Protein AF-A0AAW9K9J3-F1 (afdb_monomer)

pLDDT: mean 95.58, std 3.57, range [74.69, 98.69]

Foldseek 3Di:
DVLLVVVCVVVVDPDDDDDDDDPPPDDLPVVVVPDDPPAQEDEAEDQDDDPPDPADDVLVVLCVSCPPPPSRHHYAYEYECHPNLHDDSQQVVLQVVLRVDPHRDHHAYTSDDDPPVRRYGDGDDDDDSDDPPDDDDDDDDDVPPCRVPD

Radius of gyration: 17.82 Å; Cα contacts (8 Å, |Δi|>4): 165; chains: 1; bounding box: 39×36×53 Å

Mean predicted aligned error: 3.56 Å

Structure (mmCIF, N/CA/C/O backbone):
data_AF-A0AAW9K9J3-F1
#
_entry.id   AF-A0AAW9K9J3-F1
#
loop_
_atom_site.group_PDB
_atom_site.id
_atom_site.type_symbol
_atom_site.label_atom_id
_atom_site.label_alt_id
_atom_site.label_comp_id
_atom_site.label_asym_id
_atom_site.label_entity_id
_atom_site.label_seq_id
_atom_site.pdbx_PDB_ins_code
_atom_site.Cartn_x
_atom_site.Cartn_y
_atom_site.Cartn_z
_atom_site.occupancy
_atom_site.B_iso_or_equiv
_atom_site.auth_seq_id
_atom_site.auth_comp_id
_atom_site.auth_asym_id
_atom_site.auth_atom_id
_atom_site.pdbx_PDB_model_num
ATOM 1 N N . ALA A 1 1 ? -2.189 -3.032 -8.399 1.00 74.69 1 ALA A N 1
ATOM 2 C CA . ALA A 1 1 ? -3.050 -3.177 -7.205 1.00 74.69 1 ALA A CA 1
ATOM 3 C C . ALA A 1 1 ? -4.421 -3.723 -7.579 1.00 74.69 1 ALA A C 1
ATOM 5 O O . ALA A 1 1 ? -4.716 -4.817 -7.141 1.00 74.69 1 ALA A O 1
ATOM 6 N N . GLU A 1 2 ? -5.226 -3.028 -8.394 1.00 90.25 2 GLU A N 1
ATOM 7 C CA . GLU A 1 2 ? -6.550 -3.530 -8.830 1.00 90.25 2 GLU A CA 1
ATOM 8 C C . GLU A 1 2 ? -6.459 -4.869 -9.569 1.00 90.25 2 GLU A C 1
ATOM 10 O O . GLU A 1 2 ? -7.062 -5.831 -9.130 1.00 90.25 2 GLU A O 1
ATOM 15 N N . GLU A 1 3 ? -5.576 -4.978 -10.559 1.00 91.50 3 GLU A N 1
ATOM 16 C CA . GLU A 1 3 ? -5.301 -6.240 -11.264 1.00 91.50 3 GLU A CA 1
ATOM 17 C C . GLU A 1 3 ? -4.906 -7.392 -10.316 1.00 91.50 3 GLU A C 1
ATOM 19 O O . GLU A 1 3 ? -5.394 -8.512 -10.418 1.00 91.50 3 GLU A O 1
ATOM 24 N N . THR A 1 4 ? -4.064 -7.107 -9.318 1.00 93.44 4 THR A N 1
ATOM 25 C CA . THR A 1 4 ? -3.690 -8.089 -8.289 1.00 93.44 4 THR A CA 1
ATOM 26 C C . THR A 1 4 ? -4.882 -8.486 -7.420 1.00 93.44 4 THR A C 1
ATOM 28 O O . THR A 1 4 ? -4.972 -9.630 -6.994 1.00 93.44 4 THR A O 1
ATOM 31 N N . ILE A 1 5 ? -5.794 -7.558 -7.137 1.00 94.50 5 ILE A N 1
ATOM 32 C CA . ILE A 1 5 ? -7.009 -7.836 -6.366 1.00 94.50 5 ILE A CA 1
ATOM 33 C C . ILE A 1 5 ? -7.946 -8.710 -7.172 1.00 94.50 5 ILE A C 1
ATOM 35 O O . ILE A 1 5 ? -8.413 -9.700 -6.629 1.00 94.50 5 ILE A O 1
ATOM 39 N N . ASP A 1 6 ? -8.151 -8.412 -8.453 1.00 94.44 6 ASP A N 1
ATOM 40 C CA . ASP A 1 6 ? -8.967 -9.244 -9.337 1.00 94.44 6 ASP A CA 1
ATOM 41 C C . ASP A 1 6 ? -8.417 -10.678 -9.376 1.00 94.44 6 ASP A C 1
ATOM 43 O O . ASP A 1 6 ? -9.159 -11.643 -9.178 1.00 94.44 6 ASP A O 1
ATOM 47 N N . TYR A 1 7 ? -7.092 -10.821 -9.500 1.00 94.56 7 TYR A N 1
ATOM 48 C CA . TYR A 1 7 ? -6.407 -12.109 -9.405 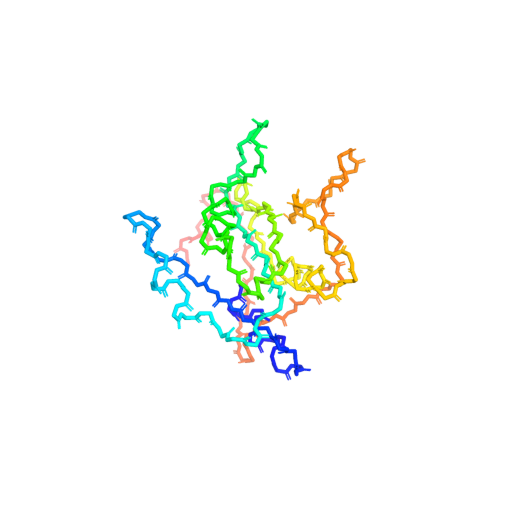1.00 94.56 7 TYR A CA 1
ATOM 49 C C . TYR A 1 7 ? -6.647 -12.814 -8.060 1.00 94.56 7 TYR A C 1
ATOM 51 O O . TYR A 1 7 ? -7.050 -13.977 -8.033 1.00 94.56 7 TYR A O 1
ATOM 59 N N . LEU A 1 8 ? -6.431 -12.136 -6.932 1.00 94.62 8 LEU A N 1
ATOM 60 C CA . LEU A 1 8 ? -6.601 -12.724 -5.598 1.00 94.62 8 LEU A CA 1
ATOM 61 C C . LEU A 1 8 ? -8.067 -13.088 -5.315 1.00 94.62 8 LEU A C 1
ATOM 63 O O . LEU A 1 8 ? -8.358 -14.178 -4.822 1.00 94.62 8 LEU A O 1
ATOM 67 N N . THR A 1 9 ? -9.008 -12.224 -5.684 1.00 95.62 9 THR A N 1
ATOM 68 C CA . THR A 1 9 ? -10.445 -12.471 -5.544 1.00 95.62 9 THR A CA 1
ATOM 69 C C . THR A 1 9 ? -10.907 -13.623 -6.434 1.00 95.62 9 THR A C 1
ATOM 71 O O . THR A 1 9 ? -11.724 -14.425 -5.983 1.00 95.62 9 THR A O 1
ATOM 74 N N . SER A 1 10 ? -10.337 -13.798 -7.635 1.00 94.31 10 SER A N 1
ATOM 75 C CA . SER A 1 10 ? -10.606 -14.981 -8.473 1.00 94.31 10 SER A CA 1
ATOM 76 C C . SER A 1 10 ? -10.195 -16.301 -7.801 1.00 94.31 10 SER A C 1
ATOM 78 O O . SER A 1 10 ? -10.770 -17.349 -8.089 1.00 94.31 10 SER A O 1
ATOM 80 N N . LYS A 1 11 ? -9.255 -16.246 -6.845 1.00 93.81 11 LYS A N 1
ATOM 81 C CA . LYS A 1 11 ? -8.838 -17.377 -6.001 1.00 93.81 11 LYS A CA 1
ATOM 82 C C . LYS A 1 11 ? -9.649 -17.525 -4.707 1.00 93.81 11 LYS A C 1
ATOM 84 O O . LYS A 1 11 ? -9.362 -18.416 -3.913 1.00 93.81 11 LYS A O 1
ATOM 89 N N . GLY A 1 12 ? -10.658 -16.683 -4.490 1.00 96.00 12 GLY A N 1
ATOM 90 C CA . GLY A 1 12 ? -11.524 -16.711 -3.308 1.00 96.00 12 GLY A CA 1
ATOM 91 C C . GLY A 1 12 ? -11.053 -15.840 -2.140 1.00 96.00 12 GLY A C 1
ATOM 92 O O . GLY A 1 12 ? -11.710 -15.833 -1.095 1.00 96.00 12 GLY A O 1
ATOM 93 N N . GLU A 1 13 ? -9.964 -15.083 -2.300 1.00 96.19 13 GLU A N 1
ATOM 94 C CA . GLU A 1 13 ? -9.473 -14.178 -1.259 1.00 96.19 13 GLU A CA 1
ATOM 95 C C . GLU A 1 13 ? -10.404 -12.973 -1.071 1.00 96.19 13 GLU A C 1
ATOM 97 O O . GLU A 1 13 ? -10.886 -12.355 -2.027 1.00 96.19 13 GLU A O 1
ATOM 102 N N . LYS A 1 14 ? -10.627 -12.592 0.191 1.00 97.25 14 LYS A N 1
ATOM 103 C CA . LYS A 1 14 ? -11.498 -11.467 0.570 1.00 97.25 14 LYS A CA 1
ATOM 104 C C . LYS A 1 14 ? -10.691 -10.184 0.723 1.00 97.25 14 LYS A C 1
ATOM 106 O O . LYS A 1 14 ? -10.514 -9.674 1.828 1.00 97.25 14 LYS A O 1
ATOM 111 N N . VAL A 1 15 ? -10.196 -9.680 -0.399 1.00 97.44 15 VAL A N 1
ATOM 112 C CA . VAL A 1 15 ? -9.339 -8.491 -0.469 1.00 97.44 15 VAL A CA 1
ATOM 113 C C . VAL A 1 15 ? -10.017 -7.345 -1.220 1.00 97.44 15 VAL A C 1
ATOM 115 O O . VAL A 1 15 ? -11.001 -7.535 -1.927 1.00 97.44 15 VAL A O 1
ATOM 118 N N . GLY A 1 16 ? -9.502 -6.128 -1.047 1.00 97.56 16 GLY A N 1
ATOM 119 C CA . GLY A 1 16 ? -9.995 -4.938 -1.737 1.00 97.56 16 GLY A CA 1
ATOM 120 C C . GLY A 1 16 ? -9.013 -3.774 -1.654 1.00 97.56 16 GLY A C 1
ATOM 121 O O . GLY A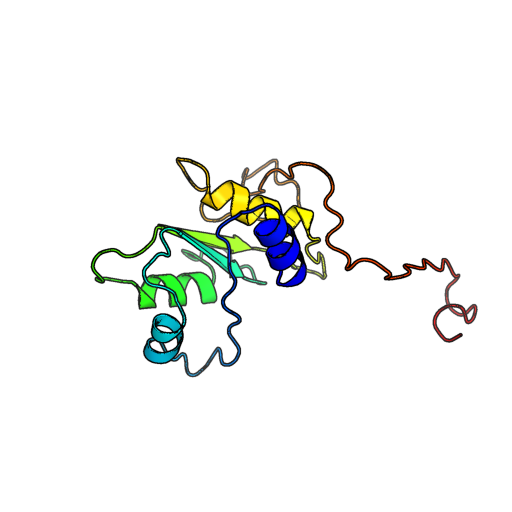 1 16 ? -8.021 -3.838 -0.926 1.00 97.56 16 GLY A O 1
ATOM 122 N N . VAL A 1 17 ? -9.288 -2.702 -2.401 1.00 97.50 17 VAL A N 1
ATOM 123 C CA . VAL A 1 17 ? -8.478 -1.473 -2.425 1.00 97.50 17 VAL A CA 1
ATOM 124 C C . VAL A 1 17 ? -9.349 -0.240 -2.285 1.00 97.50 17 VAL A C 1
ATOM 126 O O . VAL A 1 17 ? -10.395 -0.118 -2.918 1.00 97.50 17 VAL A O 1
ATOM 129 N N . VAL A 1 18 ? -8.855 0.727 -1.516 1.00 97.44 18 VAL A N 1
ATOM 130 C CA . VAL A 1 18 ? -9.375 2.092 -1.510 1.00 97.44 18 VAL A CA 1
ATOM 131 C C . VAL A 1 18 ? -8.400 2.981 -2.272 1.00 97.44 18 VAL A C 1
ATOM 133 O O . VAL A 1 18 ? -7.235 3.110 -1.906 1.00 97.44 18 VAL A O 1
ATOM 136 N N . LYS A 1 19 ? -8.877 3.607 -3.351 1.00 97.06 19 LYS A N 1
ATOM 137 C CA . LYS A 1 19 ? -8.084 4.543 -4.158 1.00 97.06 19 LYS A CA 1
ATOM 138 C C . LYS A 1 19 ? -8.336 5.968 -3.673 1.00 97.06 19 LYS A C 1
ATOM 140 O O . LYS A 1 19 ? -9.377 6.550 -3.976 1.00 97.06 19 LYS A O 1
ATOM 145 N N . VAL A 1 20 ? -7.382 6.546 -2.949 1.00 96.75 20 VAL A N 1
ATOM 146 C CA . VAL A 1 20 ? -7.462 7.949 -2.517 1.00 96.75 20 VAL A CA 1
ATOM 147 C C . VAL A 1 20 ? -7.271 8.856 -3.732 1.00 96.75 20 VAL A C 1
ATOM 149 O O . VAL A 1 20 ? -6.226 8.836 -4.376 1.00 96.75 20 VAL A O 1
ATOM 152 N N . ARG A 1 21 ? -8.312 9.619 -4.086 1.00 96.56 21 ARG A N 1
ATOM 153 C CA . ARG A 1 21 ? -8.302 10.529 -5.248 1.00 96.56 21 ARG A CA 1
ATOM 154 C C . ARG A 1 21 ? -8.049 11.980 -4.860 1.00 96.56 21 ARG A C 1
ATOM 156 O O . ARG A 1 21 ? -7.250 12.650 -5.498 1.00 96.56 21 ARG A O 1
ATOM 163 N N . LEU A 1 22 ? -8.718 12.446 -3.807 1.00 97.00 22 LEU A N 1
ATOM 164 C CA . LEU A 1 22 ? -8.535 13.781 -3.248 1.00 97.00 22 LEU A CA 1
ATOM 165 C C . LEU A 1 22 ? -7.820 13.649 -1.905 1.00 97.00 22 LEU A C 1
ATOM 167 O O . LEU A 1 22 ? -8.446 13.311 -0.903 1.00 97.00 22 LEU A O 1
ATOM 171 N N . TYR A 1 23 ? -6.508 13.882 -1.896 1.00 97.81 23 TYR A N 1
ATOM 172 C CA . TYR A 1 23 ? -5.720 13.794 -0.666 1.00 97.81 23 TYR A CA 1
ATOM 173 C C . TYR A 1 23 ? -5.905 15.025 0.230 1.00 97.81 23 TYR A C 1
ATOM 175 O O . TYR A 1 23 ? -5.926 14.899 1.452 1.00 97.81 23 TYR A O 1
ATOM 183 N N . ARG A 1 24 ? -6.087 16.220 -0.346 1.00 97.50 24 ARG A N 1
ATOM 184 C CA . ARG A 1 24 ? -6.366 17.451 0.407 1.00 97.50 24 ARG A CA 1
ATOM 185 C C . ARG A 1 24 ? -7.417 18.318 -0.307 1.00 97.50 24 ARG A C 1
ATOM 187 O O . ARG A 1 24 ? -7.269 18.526 -1.509 1.00 97.50 24 ARG A O 1
ATOM 194 N N . PRO A 1 25 ? -8.439 18.835 0.410 1.00 96.12 25 PRO A N 1
ATOM 195 C CA . PRO A 1 25 ? -8.779 18.531 1.810 1.00 96.12 25 PRO A CA 1
ATOM 196 C C . PRO A 1 25 ? -9.205 17.061 1.994 1.00 96.12 25 PRO A C 1
ATOM 198 O O . PRO A 1 25 ? -9.898 16.500 1.147 1.00 96.12 25 PRO A O 1
ATOM 201 N N . PHE A 1 26 ? -8.766 16.428 3.088 1.00 96.38 26 PHE A N 1
ATOM 202 C CA . PHE A 1 26 ? -9.019 15.007 3.351 1.00 96.38 26 PHE A CA 1
ATOM 203 C C . PHE A 1 26 ? -10.401 14.813 3.986 1.00 96.38 26 PHE A C 1
ATOM 205 O O . PHE A 1 26 ? -10.693 15.386 5.034 1.00 96.38 26 PHE A O 1
ATOM 212 N N . SER A 1 27 ? -11.269 14.015 3.358 1.00 96.44 27 SER A N 1
ATOM 213 C CA . SER A 1 27 ? -12.632 13.769 3.847 1.00 96.44 27 SER A CA 1
ATOM 214 C C . SER A 1 27 ? -12.738 12.409 4.534 1.00 96.44 27 SER A C 1
ATOM 216 O O . SER A 1 27 ? -12.978 11.387 3.887 1.00 96.44 27 SER A O 1
ATOM 218 N N . THR A 1 28 ? -12.614 12.413 5.862 1.00 95.50 28 THR A N 1
ATOM 219 C CA . THR A 1 28 ? -12.778 11.221 6.710 1.00 95.50 28 THR A CA 1
ATOM 220 C C . THR A 1 28 ? -14.152 10.571 6.529 1.00 95.50 28 THR A C 1
ATOM 222 O O . THR A 1 28 ? -14.248 9.354 6.417 1.00 95.50 28 THR A O 1
ATOM 225 N N . GLU A 1 29 ? -15.216 11.369 6.409 1.00 95.19 29 GLU A N 1
ATOM 226 C CA . GLU A 1 29 ? -16.577 10.873 6.161 1.00 95.19 29 GLU A CA 1
ATOM 227 C C . GLU A 1 29 ? -16.660 10.022 4.883 1.00 95.19 29 GLU A C 1
ATOM 229 O O . GLU A 1 29 ? -17.156 8.894 4.909 1.00 95.19 29 GLU A O 1
ATOM 234 N N . ARG A 1 30 ? -16.132 10.536 3.763 1.00 96.12 30 ARG A N 1
ATOM 235 C CA . ARG A 1 30 ? -16.162 9.828 2.475 1.00 96.12 30 ARG A CA 1
ATOM 236 C C . ARG A 1 30 ? -15.297 8.578 2.493 1.00 96.12 30 ARG A C 1
ATOM 238 O O . ARG A 1 30 ? -15.719 7.566 1.942 1.00 96.12 30 ARG A O 1
ATOM 245 N N . LEU A 1 31 ? -14.123 8.646 3.123 1.00 96.06 31 LEU A N 1
ATOM 246 C CA . LEU A 1 31 ? -13.241 7.494 3.299 1.00 96.06 31 LEU A CA 1
ATOM 247 C C . LEU A 1 31 ? -13.972 6.358 4.024 1.00 96.06 31 LEU A C 1
ATOM 249 O O . LEU A 1 31 ? -14.026 5.235 3.537 1.00 96.06 31 LEU A O 1
ATOM 253 N N . LEU A 1 32 ? -14.562 6.655 5.177 1.00 94.94 32 LEU A N 1
ATOM 254 C CA . LEU A 1 32 ? -15.192 5.637 6.012 1.00 94.94 32 LEU A CA 1
ATOM 255 C C . LEU A 1 32 ? -16.462 5.071 5.378 1.00 94.94 32 LEU A C 1
ATOM 257 O O . LEU A 1 32 ? -16.753 3.894 5.552 1.00 94.94 32 LEU A O 1
ATOM 261 N N . LYS A 1 33 ? -17.190 5.879 4.600 1.00 96.25 33 LYS A N 1
ATOM 262 C CA . LYS A 1 33 ? -18.378 5.432 3.863 1.00 96.25 33 LYS A CA 1
ATOM 263 C C . LYS A 1 33 ? -18.070 4.340 2.832 1.00 96.25 33 LYS A C 1
ATOM 265 O O . LYS A 1 33 ? -18.952 3.543 2.529 1.00 96.25 33 LYS A O 1
ATOM 270 N N . VAL A 1 34 ? -16.860 4.323 2.269 1.00 96.94 34 VAL A N 1
ATOM 271 C CA . VAL A 1 34 ? -16.473 3.342 1.239 1.00 96.94 34 VAL A CA 1
ATOM 272 C C . VAL A 1 34 ? -15.762 2.113 1.801 1.00 96.94 34 VAL A C 1
ATOM 274 O O . VAL A 1 34 ? -15.589 1.144 1.069 1.00 96.94 34 VAL A O 1
ATOM 277 N N . ILE A 1 35 ? -15.354 2.131 3.074 1.00 96.25 35 ILE A N 1
ATOM 278 C CA . ILE A 1 35 ? -14.717 0.984 3.728 1.00 96.25 35 ILE A CA 1
ATOM 279 C C . ILE A 1 35 ? -15.816 0.041 4.245 1.00 96.25 35 ILE A C 1
ATOM 281 O O . ILE A 1 35 ? -16.615 0.451 5.089 1.00 96.25 35 ILE A O 1
ATOM 285 N N . PRO A 1 36 ? -15.885 -1.220 3.774 1.00 96.25 36 PRO A N 1
ATOM 286 C CA . PRO A 1 36 ? -16.884 -2.169 4.256 1.00 96.25 36 PRO A CA 1
ATOM 287 C C . PRO A 1 36 ? -16.734 -2.465 5.753 1.00 96.25 36 PRO A C 1
ATOM 289 O O . PRO A 1 36 ? -15.624 -2.625 6.255 1.00 96.25 36 PRO A O 1
ATOM 292 N N . ALA A 1 37 ? -17.855 -2.657 6.454 1.00 95.00 37 ALA A N 1
ATOM 293 C CA . ALA A 1 37 ? -17.861 -2.995 7.884 1.00 95.00 37 ALA A CA 1
ATOM 294 C C . ALA A 1 37 ? -17.193 -4.347 8.211 1.00 95.00 37 ALA A C 1
ATOM 296 O O . ALA A 1 37 ? -16.873 -4.626 9.360 1.00 95.00 37 ALA A O 1
ATOM 297 N N . THR A 1 38 ? -16.981 -5.201 7.206 1.00 96.44 38 THR A N 1
ATOM 298 C CA . THR A 1 38 ? -16.310 -6.500 7.346 1.00 96.44 38 THR A CA 1
ATOM 299 C C . THR A 1 38 ? -14.785 -6.400 7.374 1.00 96.44 38 THR A C 1
ATOM 301 O O . THR A 1 38 ? -14.124 -7.419 7.576 1.00 96.44 38 THR A O 1
ATOM 304 N N . VAL A 1 39 ? -14.213 -5.218 7.119 1.00 97.69 39 VAL A N 1
ATOM 305 C CA . VAL A 1 39 ? -12.760 -5.014 7.089 1.00 97.69 39 VAL A CA 1
ATOM 306 C C . VAL A 1 39 ? -12.184 -5.162 8.494 1.00 97.69 39 VAL A C 1
ATOM 308 O O . VAL A 1 39 ? -12.588 -4.464 9.418 1.00 97.69 39 VAL A O 1
ATOM 311 N N . LYS A 1 40 ? -11.214 -6.069 8.638 1.00 97.31 40 LYS A N 1
ATOM 312 C CA . LYS A 1 40 ? -10.517 -6.341 9.907 1.00 97.31 40 LYS A CA 1
ATOM 313 C C . LYS A 1 40 ? -9.092 -5.799 9.943 1.00 97.31 40 LYS A C 1
ATOM 315 O O . LYS A 1 40 ? -8.564 -5.549 11.022 1.00 97.31 40 LYS A O 1
ATOM 320 N N . SER A 1 41 ? -8.476 -5.614 8.780 1.00 98.00 41 SER A N 1
ATOM 321 C CA . SER A 1 41 ? -7.109 -5.127 8.652 1.00 98.00 41 SER A CA 1
ATOM 322 C C . SER A 1 41 ? -6.946 -4.273 7.390 1.00 98.00 41 SER A C 1
ATOM 324 O O . SER A 1 41 ? -7.625 -4.486 6.384 1.00 98.00 41 SER A O 1
ATOM 326 N N . ILE A 1 42 ? -6.086 -3.257 7.469 1.00 98.56 42 ILE A N 1
ATOM 327 C CA . ILE A 1 42 ? -5.791 -2.291 6.408 1.00 98.56 42 ILE A CA 1
ATOM 328 C C . ILE A 1 42 ? -4.274 -2.111 6.337 1.00 98.56 42 ILE A C 1
ATOM 330 O O . ILE A 1 42 ? -3.638 -1.794 7.340 1.00 98.56 42 ILE A O 1
ATOM 334 N N . ALA A 1 43 ? -3.705 -2.254 5.141 1.00 98.56 43 ALA A N 1
ATOM 335 C CA . ALA A 1 43 ? -2.352 -1.800 4.845 1.00 98.56 43 ALA A CA 1
ATOM 336 C C . ALA A 1 43 ? -2.420 -0.483 4.074 1.00 98.56 43 ALA A C 1
ATOM 338 O O . ALA A 1 43 ? -3.091 -0.394 3.043 1.00 98.56 43 ALA A O 1
ATOM 339 N N . VAL A 1 44 ? -1.714 0.529 4.564 1.00 98.69 44 VAL A N 1
ATOM 340 C CA . VAL A 1 44 ? -1.584 1.828 3.909 1.00 98.69 44 VAL A CA 1
ATOM 341 C C . VAL A 1 44 ? -0.233 1.888 3.214 1.00 98.69 44 VAL A C 1
ATOM 343 O O . VAL A 1 44 ? 0.793 1.604 3.826 1.00 98.69 44 VAL A O 1
ATOM 346 N N . LEU A 1 45 ? -0.241 2.217 1.923 1.00 98.50 45 LEU A N 1
ATOM 347 C CA . LEU A 1 45 ? 0.963 2.275 1.104 1.00 98.50 45 LEU A CA 1
ATOM 348 C C . LEU A 1 45 ? 1.284 3.721 0.734 1.00 98.50 45 LEU A C 1
ATOM 350 O O . LEU A 1 45 ? 0.529 4.365 0.003 1.00 98.50 45 LEU A O 1
ATOM 354 N N . ASP A 1 46 ? 2.446 4.187 1.174 1.00 98.56 46 ASP A N 1
ATOM 355 C CA . ASP A 1 46 ? 2.956 5.527 0.921 1.00 98.56 46 ASP A CA 1
ATOM 356 C C . ASP A 1 46 ? 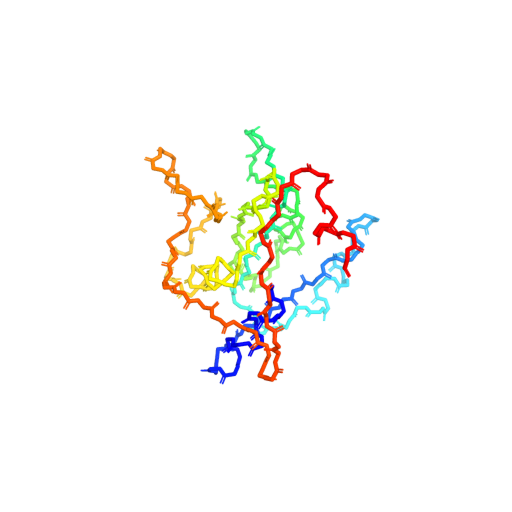4.113 5.493 -0.086 1.00 98.56 46 ASP A C 1
ATOM 358 O O . ASP A 1 46 ? 5.058 4.707 0.019 1.00 98.56 46 ASP A O 1
ATOM 362 N N . ARG A 1 47 ? 4.061 6.390 -1.077 1.00 97.56 47 ARG A N 1
ATOM 363 C CA . ARG A 1 47 ? 5.131 6.576 -2.072 1.00 97.56 47 ARG A CA 1
ATOM 364 C C . ARG A 1 47 ? 6.090 7.694 -1.654 1.00 97.56 47 ARG A C 1
ATOM 366 O O . ARG A 1 47 ? 6.445 8.561 -2.447 1.00 97.56 47 ARG A O 1
ATOM 373 N N . THR A 1 48 ? 6.455 7.710 -0.378 1.00 97.81 48 THR A N 1
ATOM 374 C CA . THR A 1 48 ? 7.371 8.685 0.223 1.00 97.81 48 THR A CA 1
ATOM 375 C C . THR A 1 48 ? 8.121 8.043 1.392 1.00 97.81 48 THR A C 1
ATOM 377 O O . THR A 1 48 ? 7.803 6.932 1.815 1.00 97.81 48 THR A O 1
ATOM 380 N N . LYS A 1 49 ? 9.144 8.728 1.899 1.00 97.88 49 LYS A N 1
ATOM 381 C CA . LYS A 1 49 ? 9.813 8.394 3.155 1.00 97.88 49 LYS A CA 1
ATOM 382 C C . LYS A 1 49 ? 10.078 9.686 3.909 1.00 97.88 49 LYS A C 1
ATOM 384 O O . LYS A 1 49 ? 10.774 10.554 3.394 1.00 97.88 49 LYS A O 1
ATOM 389 N N . GLU A 1 50 ? 9.590 9.760 5.140 1.00 97.75 50 GLU A N 1
ATOM 390 C CA . GLU A 1 50 ? 9.855 10.866 6.062 1.00 97.75 50 GLU A CA 1
ATOM 391 C C . GLU A 1 50 ? 10.722 10.348 7.221 1.00 97.75 50 GLU A C 1
ATOM 393 O O . GLU A 1 50 ? 10.199 9.758 8.172 1.00 97.75 50 GLU A O 1
ATOM 398 N N . PRO A 1 51 ? 12.063 10.457 7.135 1.00 96.19 51 PRO A N 1
ATOM 399 C CA . PRO A 1 51 ? 12.961 9.892 8.138 1.00 96.19 51 PRO A CA 1
ATOM 400 C C . PRO A 1 51 ? 12.711 10.474 9.534 1.00 96.19 51 PRO A C 1
ATOM 402 O O . PRO A 1 51 ? 12.643 11.687 9.699 1.00 96.19 51 PRO A O 1
ATOM 405 N N . GLY A 1 52 ? 12.604 9.604 10.540 1.00 94.12 52 GLY A N 1
ATOM 406 C CA . GLY A 1 52 ? 12.368 10.004 11.932 1.00 94.12 52 GLY A CA 1
ATOM 407 C C . GLY A 1 52 ? 10.91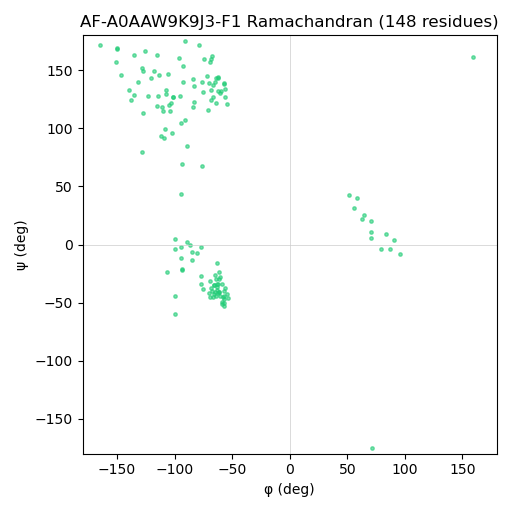3 10.347 12.267 1.00 94.12 52 GLY A C 1
ATOM 408 O O . GLY A 1 52 ? 10.612 10.596 13.432 1.00 94.12 52 GLY A O 1
ATOM 409 N N . SER A 1 53 ? 10.008 10.332 11.284 1.00 97.00 53 SER A N 1
ATOM 410 C CA . SER A 1 53 ? 8.571 10.419 11.546 1.00 97.00 53 SER A CA 1
ATOM 411 C C . SER A 1 53 ? 8.059 9.156 12.247 1.00 97.00 53 SER A C 1
ATOM 413 O O . SER A 1 53 ? 8.656 8.081 12.171 1.00 97.00 53 SER A O 1
ATOM 415 N N . ILE A 1 54 ? 6.909 9.285 12.906 1.00 96.88 54 ILE A N 1
ATOM 416 C CA . ILE A 1 54 ? 6.177 8.157 13.501 1.00 96.88 54 ILE A CA 1
ATOM 417 C C . ILE A 1 54 ? 5.412 7.318 12.459 1.00 96.88 54 ILE A C 1
ATOM 419 O O . ILE A 1 54 ? 4.760 6.340 12.819 1.00 96.88 54 ILE A O 1
ATOM 423 N N . GLY A 1 55 ? 5.453 7.714 11.185 1.00 97.25 55 GLY A N 1
ATOM 424 C CA . GLY A 1 55 ? 4.763 7.072 10.076 1.00 97.25 55 GLY A CA 1
ATOM 425 C C . GLY A 1 55 ? 4.588 8.028 8.899 1.00 97.25 55 GLY A C 1
ATOM 426 O O . GLY A 1 55 ? 4.681 9.244 9.055 1.00 97.25 55 GLY A O 1
ATOM 427 N N . GLU A 1 56 ? 4.335 7.476 7.718 1.00 98.56 56 GLU A N 1
ATOM 428 C CA . GLU A 1 56 ? 4.163 8.254 6.494 1.00 98.56 56 GLU A CA 1
ATOM 429 C C . GLU A 1 56 ? 2.804 8.988 6.427 1.00 98.56 56 GLU A C 1
ATOM 431 O O . GLU A 1 56 ? 1.858 8.620 7.133 1.00 98.56 56 GLU A O 1
ATOM 436 N N . PRO A 1 57 ? 2.673 10.038 5.590 1.00 98.56 57 PRO A N 1
ATOM 437 C CA . PRO A 1 57 ? 1.540 10.960 5.650 1.00 98.56 57 PRO A CA 1
ATOM 438 C C . PRO A 1 57 ? 0.166 10.304 5.495 1.00 98.56 57 PRO A C 1
ATOM 440 O O . PRO A 1 57 ? -0.730 10.572 6.300 1.00 98.56 57 PRO A O 1
ATOM 443 N N . LEU A 1 58 ? -0.015 9.424 4.501 1.00 98.62 58 LEU A N 1
ATOM 444 C CA . LEU A 1 58 ? -1.310 8.782 4.295 1.00 98.62 58 LEU A CA 1
ATOM 445 C C . LEU A 1 58 ? -1.605 7.786 5.419 1.00 98.62 58 LEU A C 1
ATOM 447 O O . LEU A 1 58 ? -2.727 7.753 5.920 1.00 98.62 58 LEU A O 1
ATOM 451 N N . TYR A 1 59 ? -0.612 7.008 5.851 1.00 98.69 59 TYR A N 1
ATOM 452 C CA . TYR A 1 59 ? -0.747 6.122 7.009 1.00 98.69 59 TYR A CA 1
ATOM 453 C C . TYR A 1 59 ? -1.228 6.865 8.263 1.00 98.69 59 TYR A C 1
ATOM 455 O O . TYR A 1 59 ? -2.178 6.416 8.913 1.00 98.69 59 TYR A O 1
ATOM 463 N N . LEU A 1 60 ? -0.647 8.028 8.570 1.00 98.50 60 LEU A N 1
ATOM 464 C CA . LEU A 1 60 ? -1.060 8.836 9.720 1.00 98.50 60 LEU A CA 1
ATOM 465 C C . LEU A 1 60 ? -2.488 9.375 9.580 1.00 98.50 60 LEU A C 1
ATOM 467 O O . LEU A 1 60 ? -3.253 9.317 10.547 1.00 98.50 60 LEU A O 1
ATOM 471 N N . ASP A 1 61 ? -2.885 9.831 8.390 1.00 98.25 61 ASP A N 1
ATOM 472 C CA . ASP A 1 61 ? -4.260 10.276 8.133 1.00 98.25 61 ASP A CA 1
ATOM 473 C C . ASP A 1 61 ? -5.276 9.139 8.316 1.00 98.25 61 ASP A C 1
ATOM 475 O O . ASP A 1 61 ? -6.334 9.338 8.919 1.00 98.25 61 ASP A O 1
ATOM 479 N N . ILE A 1 62 ? -4.958 7.931 7.834 1.00 98.19 62 ILE A N 1
ATOM 480 C CA . ILE A 1 62 ? -5.825 6.757 7.986 1.00 98.19 62 ILE A CA 1
ATOM 481 C C . ILE A 1 62 ? -5.919 6.342 9.456 1.00 98.19 62 ILE A C 1
ATOM 483 O O . ILE A 1 62 ? -7.027 6.133 9.947 1.00 98.19 62 ILE A O 1
ATOM 487 N N . LYS A 1 63 ? -4.807 6.286 10.201 1.00 97.50 63 LYS A N 1
ATOM 488 C CA . LYS A 1 63 ? -4.869 6.025 11.651 1.00 97.50 63 LYS A CA 1
ATOM 489 C C . LYS A 1 63 ? -5.716 7.059 12.380 1.00 97.50 63 LYS A C 1
ATOM 491 O O . LYS A 1 63 ? -6.543 6.690 13.208 1.00 97.50 63 LYS A O 1
ATOM 496 N N . SER A 1 64 ? -5.529 8.337 12.059 1.00 97.56 64 SER A N 1
ATOM 497 C CA . SER A 1 64 ? -6.288 9.437 12.655 1.00 97.56 64 SER A CA 1
ATOM 498 C C . SER A 1 64 ? -7.789 9.317 12.361 1.00 97.56 64 SER A C 1
ATOM 500 O O . SER A 1 64 ? -8.611 9.469 13.262 1.00 97.56 64 SER A O 1
ATOM 502 N N . ALA A 1 65 ? -8.169 8.928 11.138 1.00 96.81 65 ALA A N 1
ATOM 503 C CA . ALA A 1 65 ? -9.565 8.701 10.753 1.00 96.81 65 ALA A CA 1
ATOM 504 C C . ALA A 1 65 ? -10.270 7.595 11.565 1.00 96.81 65 ALA A C 1
ATOM 506 O O . ALA A 1 65 ? -11.493 7.642 11.741 1.00 96.81 65 ALA A O 1
ATOM 507 N N . PHE A 1 66 ? -9.511 6.613 12.059 1.00 97.12 66 PHE A N 1
ATOM 508 C CA . PHE A 1 66 ? -10.004 5.515 12.895 1.00 97.12 66 PHE A CA 1
ATOM 509 C C . PHE A 1 66 ? -9.761 5.716 14.398 1.00 97.12 66 PHE A C 1
ATOM 511 O O . PHE A 1 66 ? -10.221 4.903 15.201 1.00 97.12 66 PHE A O 1
ATOM 518 N N . TYR A 1 67 ? -9.081 6.791 14.803 1.00 96.25 67 TYR A N 1
ATOM 519 C CA . TYR A 1 67 ? -8.761 7.040 16.204 1.00 96.25 67 TYR A CA 1
ATOM 520 C C . TYR A 1 67 ? -10.030 7.176 17.057 1.00 96.25 67 TYR A C 1
ATOM 522 O O . TYR A 1 67 ? -10.959 7.906 16.713 1.00 96.25 67 TYR A O 1
ATOM 530 N N . GLY A 1 68 ? -10.074 6.445 18.176 1.00 93.56 68 GLY A N 1
ATOM 531 C CA . GLY A 1 68 ? -11.206 6.448 19.106 1.00 93.56 68 GLY A CA 1
ATOM 532 C C . GLY A 1 68 ? -12.480 5.765 18.591 1.00 93.56 68 GLY A C 1
ATOM 533 O O . GLY A 1 68 ? -13.500 5.822 19.273 1.00 93.56 68 GLY A O 1
ATOM 534 N N . ARG A 1 69 ? -12.456 5.123 17.414 1.00 93.06 69 ARG A N 1
ATOM 535 C CA . ARG A 1 69 ? -13.600 4.354 16.907 1.00 93.06 69 ARG A CA 1
ATOM 536 C C . ARG A 1 69 ? -13.621 2.946 17.490 1.00 93.06 69 ARG A C 1
ATOM 538 O O . ARG A 1 69 ? -12.606 2.253 17.505 1.00 93.06 69 ARG A O 1
ATOM 545 N N . GLU A 1 70 ? -14.804 2.500 17.898 1.00 91.31 70 GLU A N 1
ATOM 546 C CA . GLU A 1 70 ? -15.031 1.096 18.233 1.00 91.31 70 GLU A CA 1
ATOM 547 C C . GLU A 1 70 ? -14.804 0.207 17.004 1.00 91.31 70 GLU A C 1
ATOM 549 O O . GLU A 1 70 ? -15.142 0.585 15.880 1.00 91.31 70 GLU A O 1
ATOM 554 N N . ASN A 1 71 ? -14.246 -0.986 17.224 1.00 88.00 71 ASN A N 1
ATOM 555 C CA . ASN A 1 71 ? -13.955 -1.969 16.174 1.00 88.00 71 ASN A CA 1
ATOM 556 C C . ASN A 1 71 ? -13.060 -1.436 15.039 1.00 88.00 71 ASN A C 1
ATOM 558 O O . ASN A 1 71 ? -13.195 -1.861 13.891 1.00 88.00 71 ASN A O 1
ATOM 562 N N . ALA A 1 72 ? -12.151 -0.502 15.340 1.00 95.25 72 ALA A N 1
ATOM 563 C CA . ALA A 1 72 ? -11.143 -0.076 14.378 1.00 95.25 72 ALA A CA 1
ATOM 564 C C . ALA A 1 72 ? -10.321 -1.291 13.886 1.00 95.25 72 ALA A C 1
ATOM 566 O O . ALA A 1 72 ? -9.905 -2.114 14.708 1.00 95.25 72 ALA A O 1
ATOM 567 N N . PRO A 1 73 ? -10.083 -1.423 12.567 1.00 97.06 73 PRO A N 1
ATOM 568 C CA . PRO A 1 73 ? -9.273 -2.507 12.033 1.00 97.06 73 PRO A CA 1
ATOM 569 C C . PRO A 1 73 ? -7.811 -2.357 12.465 1.00 97.06 73 PRO A C 1
ATOM 571 O O . PRO A 1 73 ? -7.356 -1.268 12.822 1.00 97.06 73 PRO A O 1
ATOM 574 N N . VAL A 1 74 ? -7.044 -3.441 12.361 1.00 97.88 74 VAL A N 1
ATOM 575 C CA . VAL A 1 74 ? -5.580 -3.370 12.451 1.00 97.88 74 VAL A CA 1
ATOM 576 C C . VAL A 1 74 ? -5.066 -2.544 11.272 1.00 97.88 74 VAL A C 1
ATOM 578 O O . VAL A 1 74 ? -5.334 -2.887 10.124 1.00 97.88 74 VAL A O 1
ATOM 581 N N . ILE A 1 75 ? -4.343 -1.455 11.533 1.00 98.44 75 ILE A N 1
ATOM 582 C CA . ILE A 1 75 ? -3.804 -0.570 10.491 1.00 98.44 75 ILE A CA 1
ATOM 583 C C . ILE A 1 75 ? -2.281 -0.639 10.530 1.00 98.44 75 ILE A C 1
ATOM 585 O O . ILE A 1 75 ? -1.678 -0.257 11.532 1.00 98.44 75 ILE A O 1
ATOM 589 N N . VAL A 1 76 ? -1.679 -1.078 9.426 1.00 98.69 76 VAL A N 1
ATOM 590 C CA . VAL A 1 76 ? -0.224 -1.101 9.211 1.00 98.69 76 VAL A CA 1
ATOM 591 C C . VAL A 1 76 ? 0.159 -0.204 8.035 1.00 98.69 76 VAL A C 1
ATOM 593 O O . VAL A 1 76 ? -0.621 -0.023 7.101 1.00 98.69 76 VAL A O 1
ATOM 596 N N . GLY A 1 77 ? 1.350 0.379 8.082 1.00 98.56 77 GLY A N 1
ATOM 597 C CA . GLY A 1 77 ? 1.904 1.271 7.071 1.00 98.56 77 GLY A CA 1
ATOM 598 C C . GLY A 1 77 ? 3.112 0.658 6.375 1.00 98.56 77 GLY A C 1
ATOM 599 O O . GLY A 1 77 ? 3.908 -0.056 6.988 1.00 98.56 77 GLY A O 1
ATOM 600 N N . GLY A 1 78 ? 3.267 0.955 5.090 1.00 98.31 78 GLY A N 1
ATOM 601 C CA . GLY A 1 78 ? 4.423 0.529 4.322 1.00 98.31 78 GLY A CA 1
ATOM 602 C C . GLY A 1 78 ? 4.784 1.473 3.189 1.00 98.31 78 GLY A C 1
ATOM 603 O O . GLY A 1 78 ? 3.954 2.224 2.678 1.00 98.31 78 GLY A O 1
ATOM 604 N N . ARG A 1 79 ? 6.050 1.416 2.775 1.00 98.44 79 ARG A N 1
ATOM 605 C CA . ARG A 1 79 ? 6.599 2.257 1.703 1.00 98.44 79 ARG A CA 1
ATOM 606 C C . ARG A 1 79 ? 6.822 1.475 0.418 1.00 98.44 79 ARG A C 1
ATOM 608 O O . ARG 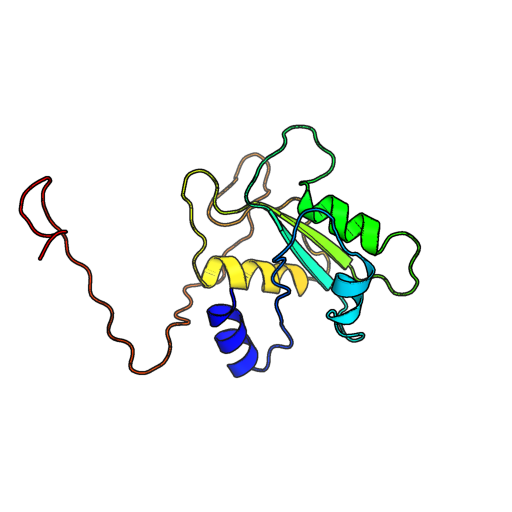A 1 79 ? 7.233 0.313 0.450 1.00 98.44 79 ARG A O 1
ATOM 615 N N . TYR A 1 80 ? 6.645 2.150 -0.714 1.00 97.62 80 TYR A N 1
ATOM 616 C CA . TYR A 1 80 ? 6.885 1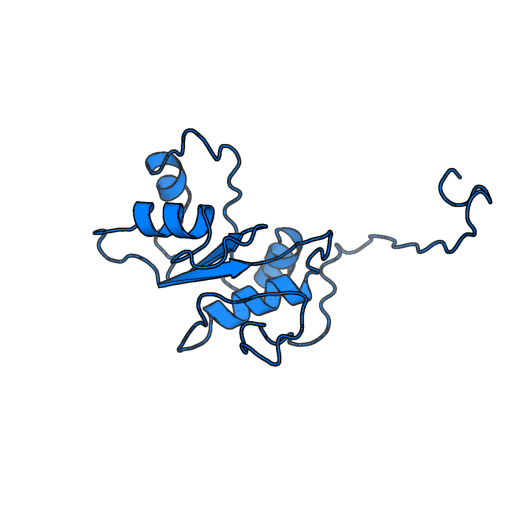.581 -2.041 1.00 97.62 80 TYR A CA 1
ATOM 617 C C . TYR A 1 80 ? 7.315 2.646 -3.059 1.00 97.62 80 TYR A C 1
ATOM 619 O O . TYR A 1 80 ? 7.189 3.844 -2.814 1.00 97.62 80 TYR A O 1
ATOM 627 N N . GLY A 1 81 ? 7.790 2.225 -4.236 1.00 96.25 81 GLY A N 1
ATOM 628 C CA . GLY A 1 81 ? 7.803 3.093 -5.421 1.00 96.25 81 GLY A CA 1
ATOM 629 C C . GLY A 1 81 ? 8.796 4.260 -5.410 1.00 96.25 81 GLY A C 1
ATOM 630 O O . GLY A 1 81 ? 8.691 5.135 -6.277 1.00 96.25 81 GLY A O 1
ATOM 631 N N . LEU A 1 82 ? 9.729 4.314 -4.453 1.00 95.81 82 LEU A N 1
ATOM 632 C CA . LEU A 1 82 ? 10.742 5.370 -4.374 1.00 95.81 82 LEU A CA 1
ATOM 633 C C . LEU A 1 82 ? 11.733 5.241 -5.537 1.00 95.81 82 LEU A C 1
ATOM 635 O O . LEU A 1 82 ? 12.210 4.146 -5.827 1.00 95.81 82 LEU A O 1
ATOM 639 N N . GLY A 1 83 ? 12.027 6.354 -6.216 1.00 93.69 83 GLY A N 1
ATOM 640 C CA . GLY A 1 83 ? 12.975 6.374 -7.338 1.00 93.69 83 GLY A CA 1
ATOM 641 C C . GLY A 1 83 ? 12.588 5.441 -8.491 1.00 93.69 83 GLY A C 1
ATOM 642 O O . GLY A 1 83 ? 13.446 4.750 -9.030 1.00 93.69 83 GLY A O 1
ATOM 643 N N . SER A 1 84 ? 11.294 5.369 -8.822 1.00 91.31 84 SER A N 1
ATOM 644 C CA . SER A 1 84 ? 10.749 4.493 -9.876 1.00 91.31 84 SER A CA 1
ATOM 645 C C . SER A 1 84 ? 10.938 2.988 -9.631 1.00 91.31 84 SER A C 1
ATOM 647 O O . SER A 1 84 ? 10.872 2.189 -10.562 1.00 91.31 84 SER A O 1
ATOM 649 N N . LYS A 1 85 ? 11.131 2.566 -8.373 1.00 91.31 85 LYS A N 1
ATOM 650 C CA . LYS A 1 85 ? 11.057 1.152 -7.972 1.00 91.31 85 LYS A CA 1
ATOM 651 C C . LYS A 1 85 ? 9.595 0.693 -7.901 1.00 91.31 85 LYS A C 1
ATOM 653 O O . LYS A 1 85 ? 9.053 0.477 -6.816 1.00 91.31 85 LYS A O 1
ATOM 658 N N . ASP A 1 86 ? 8.932 0.634 -9.050 1.00 88.75 86 ASP A N 1
ATOM 659 C CA . ASP A 1 86 ? 7.503 0.337 -9.113 1.00 88.75 86 ASP A CA 1
ATOM 660 C C . ASP A 1 86 ? 7.202 -1.107 -8.661 1.00 88.75 86 ASP A C 1
ATOM 662 O O . ASP A 1 86 ? 7.943 -2.039 -8.994 1.00 88.75 86 ASP A O 1
ATOM 666 N N . PRO A 1 87 ? 6.139 -1.317 -7.864 1.00 92.88 87 PRO A N 1
ATOM 667 C CA . PRO A 1 87 ? 5.783 -2.637 -7.381 1.00 92.88 87 PRO A CA 1
ATOM 668 C C . PRO A 1 87 ? 5.114 -3.464 -8.486 1.00 92.88 87 PRO A C 1
ATOM 670 O O . PRO A 1 87 ? 4.267 -2.957 -9.219 1.00 92.88 87 PRO A O 1
ATOM 673 N N . ASN A 1 88 ? 5.447 -4.752 -8.564 1.00 93.94 88 ASN A N 1
ATOM 674 C CA . ASN A 1 88 ? 4.756 -5.720 -9.414 1.00 93.94 88 ASN A CA 1
ATOM 675 C C . ASN A 1 88 ? 3.609 -6.401 -8.625 1.00 93.94 88 ASN A C 1
ATOM 677 O O . ASN A 1 88 ? 3.461 -6.154 -7.420 1.00 93.94 88 ASN A O 1
ATOM 681 N N . PRO A 1 89 ? 2.786 -7.258 -9.259 1.00 95.56 89 PRO A N 1
ATOM 682 C CA . PRO A 1 89 ? 1.711 -7.965 -8.563 1.00 95.56 89 PRO A CA 1
ATOM 683 C C . PRO A 1 89 ? 2.178 -8.793 -7.358 1.00 95.56 89 PRO A C 1
ATOM 685 O O . PRO A 1 89 ? 1.504 -8.786 -6.330 1.00 95.56 89 PRO A O 1
ATOM 688 N N . ALA A 1 90 ? 3.349 -9.430 -7.431 1.00 95.81 90 ALA A N 1
ATOM 689 C CA . ALA A 1 90 ? 3.913 -10.205 -6.325 1.00 95.81 90 ALA A CA 1
ATOM 690 C C . ALA A 1 90 ? 4.217 -9.337 -5.087 1.00 95.81 90 ALA A C 1
ATOM 692 O O . ALA A 1 90 ? 3.908 -9.727 -3.960 1.00 95.81 90 ALA A O 1
ATOM 693 N N . HIS A 1 91 ? 4.723 -8.113 -5.283 1.00 96.38 91 HIS A N 1
ATOM 694 C CA . HIS A 1 91 ? 4.912 -7.140 -4.200 1.00 96.38 91 HIS A CA 1
ATOM 695 C C . HIS A 1 91 ? 3.591 -6.712 -3.552 1.00 96.38 91 HIS A C 1
ATOM 697 O O . HIS A 1 91 ? 3.556 -6.429 -2.362 1.00 96.38 91 HIS A O 1
ATOM 703 N N . ILE A 1 92 ? 2.501 -6.624 -4.317 1.00 96.75 92 ILE A N 1
ATOM 704 C CA . ILE A 1 92 ? 1.186 -6.283 -3.760 1.00 96.75 92 ILE A CA 1
ATOM 705 C C . ILE A 1 92 ? 0.586 -7.484 -3.019 1.00 96.75 92 ILE A C 1
ATOM 707 O O . ILE A 1 92 ? -0.010 -7.315 -1.957 1.00 96.75 92 ILE A O 1
ATOM 711 N N . ALA A 1 93 ? 0.773 -8.700 -3.531 1.00 96.31 93 ALA A N 1
ATOM 712 C CA . ALA A 1 93 ? 0.322 -9.912 -2.860 1.00 96.31 93 ALA A CA 1
ATOM 713 C C . ALA A 1 93 ? 1.017 -10.124 -1.507 1.00 96.31 93 ALA A C 1
ATOM 715 O O . ALA A 1 93 ? 0.352 -10.521 -0.551 1.00 96.31 93 ALA A O 1
ATOM 716 N N . SER A 1 94 ? 2.308 -9.787 -1.378 1.00 97.00 94 SER A N 1
ATOM 717 C CA . SER A 1 94 ? 3.003 -9.875 -0.086 1.00 97.00 94 SER A CA 1
ATOM 718 C C . SER A 1 94 ? 2.438 -8.919 0.968 1.00 97.00 94 SER A C 1
ATOM 720 O O . SER A 1 94 ? 2.420 -9.256 2.150 1.00 97.00 94 SER A O 1
ATOM 722 N N . VAL A 1 95 ? 1.888 -7.768 0.563 1.00 97.94 95 VAL A N 1
ATOM 723 C CA . VAL A 1 95 ? 1.168 -6.863 1.475 1.00 97.94 95 VAL A CA 1
ATOM 724 C C . VAL A 1 95 ? -0.086 -7.538 2.032 1.00 97.94 95 VAL A C 1
ATOM 726 O O . VAL A 1 95 ? -0.332 -7.473 3.236 1.00 97.94 95 VAL A O 1
ATOM 729 N N . TYR A 1 96 ? -0.863 -8.222 1.190 1.00 97.25 96 TYR A N 1
ATOM 730 C CA . TYR A 1 96 ? -2.034 -8.970 1.654 1.00 97.25 96 TYR A CA 1
ATOM 731 C C . TYR A 1 96 ? -1.649 -10.187 2.501 1.00 97.25 96 TYR A C 1
ATOM 733 O O . TYR A 1 96 ? -2.295 -10.437 3.516 1.00 97.25 96 TYR A O 1
ATOM 741 N N . ALA A 1 97 ? -0.569 -10.891 2.157 1.00 96.44 97 ALA A N 1
ATOM 742 C CA . ALA A 1 97 ? -0.039 -11.974 2.984 1.00 96.44 97 ALA A CA 1
ATOM 743 C C . ALA A 1 97 ? 0.394 -11.469 4.374 1.00 96.44 97 ALA A C 1
ATOM 745 O O . ALA A 1 97 ? 0.079 -12.094 5.384 1.00 96.44 97 ALA A O 1
ATOM 746 N N . ASN A 1 98 ? 1.032 -10.294 4.445 1.00 98.00 98 ASN A N 1
ATOM 747 C CA . ASN A 1 98 ? 1.364 -9.635 5.709 1.00 98.00 98 ASN A CA 1
ATOM 748 C C . ASN A 1 98 ? 0.105 -9.321 6.535 1.00 98.00 98 ASN A C 1
ATOM 750 O O . ASN A 1 98 ? 0.072 -9.605 7.730 1.00 98.00 98 ASN A O 1
ATOM 754 N N . LEU A 1 99 ? -0.955 -8.805 5.900 1.00 97.62 99 LEU A N 1
ATOM 755 C CA . LEU A 1 99 ? -2.240 -8.537 6.563 1.00 97.62 99 LEU A CA 1
ATOM 756 C C . LEU A 1 99 ? -2.966 -9.795 7.057 1.00 97.62 99 LEU A C 1
ATOM 758 O O . LEU A 1 99 ? -3.779 -9.687 7.975 1.00 97.62 99 LEU A O 1
ATOM 762 N N . ALA A 1 100 ? -2.713 -10.946 6.434 1.00 96.06 100 ALA A N 1
ATOM 763 C CA . ALA A 1 100 ? -3.286 -12.234 6.818 1.00 96.06 100 ALA A CA 1
ATOM 764 C C . ALA A 1 100 ? -2.492 -12.943 7.929 1.00 96.06 100 ALA A C 1
ATOM 766 O O . ALA A 1 100 ? -2.984 -13.914 8.503 1.00 96.06 100 ALA A O 1
ATOM 767 N N . SER A 1 101 ? -1.275 -12.481 8.231 1.00 96.38 101 SER A N 1
ATOM 768 C CA . SER A 1 101 ? -0.457 -13.043 9.306 1.00 96.38 101 SER A CA 1
ATOM 769 C C . SER A 1 101 ? -1.032 -12.728 10.692 1.00 96.38 101 SER A C 1
ATOM 771 O O . SER A 1 101 ? -1.762 -11.755 10.874 1.00 96.38 101 SER A O 1
ATOM 773 N N . GLU A 1 102 ? -0.680 -13.543 11.691 1.00 95.25 102 GLU A N 1
ATOM 774 C CA . GLU A 1 102 ? -1.110 -13.325 13.080 1.00 95.25 102 GLU A CA 1
ATOM 775 C C . GLU A 1 102 ? -0.583 -12.006 13.658 1.00 95.25 102 GLU A C 1
ATOM 777 O O . GLU A 1 102 ? -1.271 -11.351 14.438 1.00 95.25 102 GLU A O 1
ATOM 782 N N . ASN A 1 103 ? 0.624 -11.605 13.250 1.00 95.44 103 ASN A N 1
ATOM 783 C CA . ASN A 1 103 ? 1.281 -10.376 13.685 1.00 95.44 103 ASN A CA 1
ATOM 784 C C . ASN A 1 103 ? 1.740 -9.573 12.458 1.00 95.44 103 ASN A C 1
ATOM 786 O O . ASN A 1 103 ? 2.923 -9.633 12.105 1.00 95.44 103 ASN A O 1
ATOM 790 N N . PRO A 1 104 ? 0.826 -8.831 11.799 1.00 97.69 104 PRO A N 1
ATOM 791 C CA . PRO A 1 104 ? 1.163 -8.036 10.629 1.00 97.69 104 PRO A CA 1
ATOM 792 C C . PRO A 1 104 ? 2.281 -7.048 10.942 1.00 97.69 104 PRO A C 1
ATOM 794 O O . PRO A 1 104 ? 2.196 -6.254 11.881 1.00 97.69 104 PRO A O 1
ATOM 797 N N .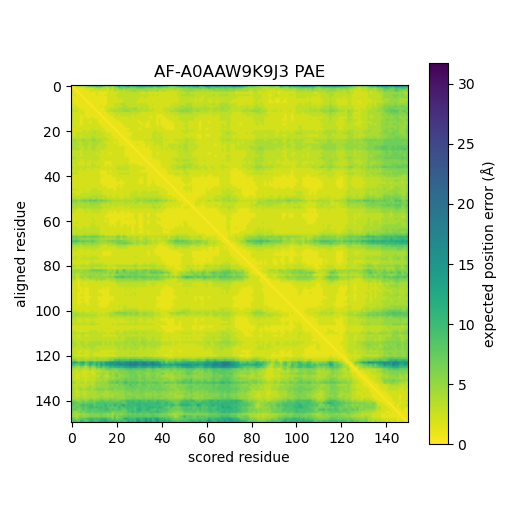 LYS A 1 105 ? 3.332 -7.085 10.130 1.00 98.25 105 LYS A N 1
ATOM 798 C CA . LYS A 1 105 ? 4.463 -6.171 10.235 1.00 98.25 105 LYS A CA 1
ATOM 799 C C . LYS A 1 105 ? 4.006 -4.759 9.891 1.00 98.25 105 LYS A C 1
ATOM 801 O O . LYS A 1 105 ? 3.434 -4.546 8.822 1.00 98.25 105 LYS A O 1
ATOM 806 N N . ASP A 1 106 ? 4.282 -3.814 10.781 1.00 98.12 106 ASP A N 1
ATOM 807 C CA . ASP A 1 106 ? 4.098 -2.377 10.560 1.00 98.12 106 ASP A CA 1
ATOM 808 C C . ASP A 1 106 ? 5.423 -1.722 10.117 1.00 98.12 106 ASP A C 1
ATOM 810 O O . ASP A 1 106 ? 6.503 -2.290 10.300 1.00 98.12 106 ASP A O 1
ATOM 814 N N . GLY A 1 107 ? 5.357 -0.537 9.506 1.00 97.62 107 GLY A N 1
ATOM 815 C CA . GLY A 1 107 ? 6.525 0.228 9.050 1.00 97.62 107 GLY A CA 1
ATOM 816 C C . GLY A 1 107 ? 7.348 -0.444 7.941 1.00 97.62 107 GLY A C 1
ATOM 817 O O . GLY A 1 107 ? 8.553 -0.184 7.811 1.00 97.62 107 GLY A O 1
ATOM 818 N N . PHE A 1 108 ? 6.720 -1.316 7.151 1.00 98.38 108 PHE A N 1
ATOM 819 C CA . PHE A 1 108 ? 7.395 -2.202 6.205 1.00 98.38 108 PHE A CA 1
ATOM 820 C C . PHE A 1 108 ? 7.824 -1.509 4.898 1.00 98.38 108 PHE A C 1
ATOM 822 O O . PHE A 1 108 ? 7.482 -0.360 4.609 1.00 98.38 108 PHE A O 1
ATOM 829 N N . THR A 1 109 ? 8.591 -2.220 4.072 1.00 98.31 109 THR A N 1
ATOM 830 C CA . THR A 1 109 ? 8.925 -1.823 2.694 1.00 98.31 109 THR A CA 1
ATOM 831 C C . THR A 1 109 ? 8.619 -2.954 1.713 1.00 98.31 109 THR A C 1
ATOM 833 O O . THR A 1 109 ? 8.647 -4.128 2.077 1.00 98.31 109 THR A O 1
ATOM 836 N N . ILE A 1 110 ? 8.315 -2.614 0.459 1.00 97.44 110 ILE A N 1
ATOM 837 C CA . ILE A 1 110 ? 8.163 -3.591 -0.632 1.00 97.44 110 ILE A CA 1
ATOM 838 C C . ILE A 1 110 ? 9.039 -3.216 -1.830 1.00 97.44 110 ILE A C 1
ATOM 840 O O . ILE A 1 110 ? 9.283 -2.037 -2.090 1.00 97.44 110 ILE A O 1
ATOM 844 N N . GLY A 1 111 ? 9.500 -4.226 -2.572 1.00 94.81 111 GLY A N 1
ATOM 845 C CA . GLY A 1 111 ? 10.327 -4.050 -3.773 1.00 94.81 111 GLY A CA 1
ATOM 846 C C . GLY A 1 111 ? 11.828 -3.868 -3.520 1.00 94.81 111 GLY A C 1
ATOM 847 O O . GLY A 1 111 ? 12.569 -3.562 -4.457 1.00 94.81 111 GLY A O 1
ATOM 848 N N . ILE A 1 112 ? 12.279 -4.062 -2.279 1.00 95.69 112 ILE A N 1
ATOM 849 C CA . ILE A 1 112 ? 13.692 -4.110 -1.886 1.00 95.69 112 ILE A CA 1
ATOM 850 C C . ILE A 1 112 ? 13.927 -5.288 -0.940 1.00 95.69 112 ILE A C 1
ATOM 852 O O . ILE A 1 112 ? 12.981 -5.795 -0.340 1.00 95.69 112 ILE A O 1
ATOM 856 N N . VAL A 1 113 ? 15.192 -5.667 -0.777 1.00 96.44 113 VAL A N 1
ATOM 857 C CA . VAL A 1 113 ? 15.655 -6.502 0.334 1.00 96.44 113 VAL A CA 1
ATOM 858 C C . VAL A 1 113 ? 16.360 -5.568 1.307 1.00 96.44 113 VAL A C 1
ATOM 860 O O . VAL A 1 113 ? 17.344 -4.932 0.940 1.00 96.44 113 VAL A O 1
ATOM 863 N N . ASP A 1 114 ? 15.805 -5.427 2.505 1.00 96.62 114 ASP A N 1
ATOM 864 C CA . ASP A 1 114 ? 16.386 -4.648 3.593 1.00 96.62 114 ASP A CA 1
ATOM 865 C C . ASP A 1 114 ? 16.866 -5.610 4.679 1.00 96.62 114 ASP A C 1
ATOM 867 O O . ASP A 1 114 ? 16.105 -5.997 5.563 1.00 96.62 114 ASP A O 1
ATOM 871 N N . ASP A 1 115 ? 18.132 -5.999 4.582 1.00 96.69 115 ASP A N 1
ATOM 872 C CA . ASP A 1 115 ? 18.841 -6.903 5.492 1.00 96.69 115 ASP A CA 1
ATOM 873 C C . ASP A 1 115 ? 19.472 -6.182 6.697 1.00 96.69 115 ASP A C 1
ATOM 875 O O . ASP A 1 115 ? 20.065 -6.819 7.568 1.00 96.69 115 ASP A O 1
ATOM 879 N N . VAL A 1 116 ? 19.320 -4.856 6.782 1.00 97.94 116 VAL A N 1
ATOM 880 C CA . VAL A 1 116 ? 19.867 -4.037 7.872 1.00 97.94 116 VAL A CA 1
ATOM 881 C C . VAL A 1 116 ? 18.789 -3.726 8.899 1.00 97.94 116 VAL A C 1
ATOM 883 O O . VAL A 1 116 ? 18.916 -4.086 10.070 1.00 97.94 116 VAL A O 1
ATOM 886 N N . THR A 1 117 ? 17.714 -3.055 8.475 1.00 97.12 117 THR A N 1
ATOM 887 C CA . THR A 1 117 ? 16.603 -2.698 9.371 1.00 97.12 117 THR A CA 1
ATOM 888 C C . THR A 1 117 ? 15.467 -3.706 9.337 1.00 97.12 117 THR A C 1
ATOM 890 O O . THR A 1 117 ? 14.518 -3.575 10.108 1.00 97.12 117 THR A O 1
ATOM 893 N N . ASN A 1 118 ? 15.581 -4.742 8.498 1.00 97.12 118 ASN A N 1
ATOM 894 C CA . ASN A 1 118 ? 14.619 -5.832 8.393 1.00 97.12 118 ASN A CA 1
ATOM 895 C C . ASN A 1 118 ? 13.193 -5.312 8.203 1.00 97.12 118 ASN A C 1
ATOM 897 O O . ASN A 1 118 ? 12.269 -5.823 8.828 1.00 97.12 118 ASN A O 1
ATOM 901 N N . THR A 1 119 ? 12.986 -4.290 7.367 1.00 97.69 119 THR A N 1
ATOM 902 C CA . THR A 1 119 ? 11.653 -3.724 7.090 1.00 97.69 119 THR A CA 1
ATOM 903 C C . THR A 1 119 ? 10.989 -4.340 5.866 1.00 97.69 119 THR A C 1
ATOM 905 O O . THR A 1 119 ? 9.762 -4.306 5.775 1.00 97.69 119 THR A O 1
ATOM 908 N N . SER A 1 120 ? 11.748 -4.937 4.944 1.00 97.75 120 SER A N 1
ATOM 909 C CA . SER A 1 120 ? 11.188 -5.509 3.716 1.00 97.75 120 SER A CA 1
ATOM 910 C C . SER A 1 120 ? 10.241 -6.676 3.999 1.00 97.75 120 SER A C 1
ATOM 912 O O . SER A 1 120 ? 10.461 -7.449 4.938 1.00 97.75 120 SER A O 1
ATOM 914 N N . LEU A 1 121 ? 9.171 -6.784 3.208 1.00 97.69 121 LEU A N 1
ATOM 915 C CA . LEU A 1 121 ? 8.313 -7.970 3.169 1.00 97.69 121 LEU A CA 1
ATOM 916 C C . LEU A 1 121 ? 8.905 -9.025 2.234 1.00 97.69 121 LEU A C 1
ATOM 918 O O . LEU A 1 121 ? 9.417 -8.697 1.163 1.00 97.69 121 LEU A O 1
ATOM 922 N N . GLU A 1 122 ? 8.781 -10.289 2.626 1.00 94.06 122 GLU A N 1
ATOM 923 C CA . GLU A 1 122 ? 9.143 -11.418 1.774 1.00 94.06 122 GLU A CA 1
ATOM 924 C C . GLU A 1 122 ? 8.130 -11.593 0.640 1.00 94.06 122 GLU A C 1
ATOM 926 O O . GLU A 1 122 ? 6.933 -11.351 0.802 1.00 94.06 122 GLU A O 1
ATOM 931 N N . ILE A 1 123 ? 8.617 -12.012 -0.526 1.00 92.38 123 ILE A N 1
ATOM 932 C CA . ILE A 1 123 ? 7.795 -12.210 -1.720 1.00 92.38 123 ILE A CA 1
ATOM 933 C C . ILE A 1 123 ? 7.566 -13.709 -1.898 1.00 92.38 123 ILE A C 1
ATOM 935 O O . ILE A 1 123 ? 8.519 -14.475 -2.045 1.00 92.38 123 ILE A O 1
ATOM 939 N N . SER A 1 124 ? 6.304 -14.130 -1.917 1.00 75.44 124 SER A N 1
ATOM 940 C CA . SER A 1 124 ? 5.916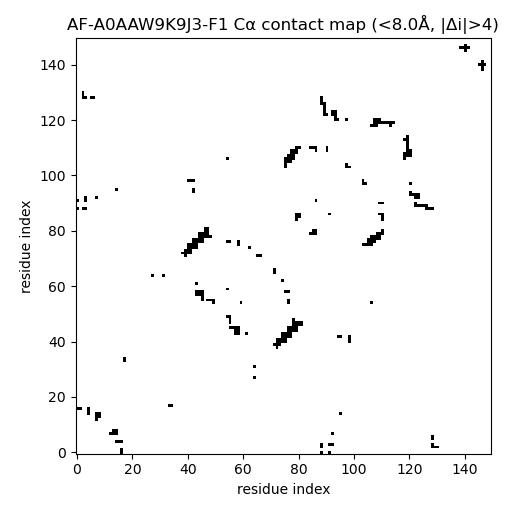 -15.518 -2.156 1.00 75.44 124 SER A CA 1
ATOM 941 C C . SER A 1 124 ? 5.727 -15.790 -3.651 1.00 75.44 124 SER A C 1
ATOM 943 O O . SER A 1 124 ? 4.619 -15.765 -4.179 1.00 75.44 124 SER A O 1
ATOM 945 N N . GLY A 1 125 ? 6.834 -16.093 -4.331 1.00 79.50 125 GLY A N 1
ATOM 946 C CA . GLY A 1 125 ? 6.824 -16.537 -5.726 1.00 79.50 125 GLY A CA 1
ATOM 947 C C . GLY A 1 125 ? 6.481 -15.446 -6.743 1.00 79.50 125 GLY A C 1
ATOM 948 O O . GLY A 1 125 ? 6.361 -14.266 -6.413 1.00 79.50 125 GLY A O 1
ATOM 949 N N . ASP A 1 126 ? 6.370 -15.860 -8.003 1.00 86.75 126 ASP A N 1
ATOM 950 C CA . ASP A 1 126 ? 5.996 -14.978 -9.106 1.00 86.75 126 ASP A CA 1
ATOM 951 C C . ASP A 1 126 ? 4.478 -15.020 -9.332 1.00 86.75 126 ASP A C 1
ATOM 953 O O . ASP A 1 126 ? 3.853 -16.081 -9.236 1.00 86.75 126 ASP A O 1
ATOM 957 N N . ILE A 1 127 ? 3.883 -13.861 -9.607 1.00 90.38 127 ILE A N 1
ATOM 958 C CA . ILE A 1 127 ? 2.443 -13.713 -9.833 1.00 90.38 127 ILE A CA 1
ATOM 959 C C . ILE A 1 127 ? 2.240 -12.996 -11.157 1.00 90.38 127 ILE A C 1
ATOM 961 O O . ILE A 1 127 ? 2.518 -11.801 -11.275 1.00 90.38 127 ILE A O 1
ATOM 965 N N . ASP A 1 128 ? 1.670 -13.724 -12.111 1.00 91.06 128 ASP A N 1
ATOM 966 C CA . ASP A 1 128 ? 1.109 -13.150 -13.323 1.00 91.06 128 ASP A CA 1
ATOM 967 C C . ASP A 1 128 ? -0.371 -12.834 -13.087 1.00 91.06 128 ASP A C 1
ATOM 969 O O . ASP A 1 128 ? -1.201 -13.736 -12.950 1.00 91.06 128 ASP A O 1
ATOM 973 N N . ALA A 1 129 ? -0.676 -11.543 -12.962 1.00 92.00 129 ALA A N 1
ATOM 974 C CA . ALA A 1 129 ? -2.039 -11.043 -12.801 1.00 92.00 129 ALA A CA 1
ATOM 975 C C . ALA A 1 129 ? -2.626 -10.519 -14.126 1.00 92.00 129 ALA A C 1
ATOM 977 O O . ALA A 1 129 ? -3.748 -10.010 -14.135 1.00 92.00 129 ALA A O 1
ATOM 978 N N . THR A 1 130 ? -1.892 -10.674 -15.234 1.00 92.50 130 THR A N 1
ATOM 979 C CA . THR A 1 130 ? -2.276 -10.125 -16.533 1.00 92.50 130 THR A CA 1
ATOM 980 C C . THR A 1 130 ? -3.602 -10.738 -16.997 1.00 92.50 130 THR A C 1
ATOM 982 O O . THR A 1 130 ? -3.741 -11.965 -16.986 1.00 92.50 130 THR A O 1
ATOM 985 N N . PRO A 1 131 ? -4.582 -9.936 -17.457 1.00 91.12 131 PRO A N 1
ATOM 986 C CA . PRO A 1 131 ? -5.833 -10.464 -17.990 1.00 91.12 131 PRO A CA 1
ATOM 987 C C . PRO A 1 131 ? -5.612 -11.436 -19.154 1.00 91.12 131 PRO A C 1
ATOM 989 O O . PRO A 1 131 ? -4.796 -11.182 -20.050 1.00 91.12 131 PRO A O 1
ATOM 992 N N . GLU A 1 132 ? -6.383 -12.525 -19.172 1.00 91.06 132 GLU A N 1
ATOM 993 C CA . GLU A 1 132 ? -6.305 -13.541 -20.221 1.00 91.06 132 GLU A CA 1
ATOM 994 C C . GLU A 1 132 ? -6.534 -12.926 -21.614 1.00 91.06 132 GLU A C 1
ATOM 996 O O . GLU A 1 132 ? -7.388 -12.061 -21.812 1.00 91.06 132 GLU A O 1
ATOM 1001 N N . GLY A 1 133 ? -5.737 -13.361 -22.593 1.00 94.00 133 GLY A N 1
ATOM 1002 C CA . GLY A 1 133 ? -5.773 -12.836 -23.962 1.00 94.00 133 GLY A CA 1
ATOM 1003 C C . GLY A 1 133 ? -4.890 -11.606 -24.210 1.00 94.00 133 GLY A C 1
ATOM 1004 O O . GLY A 1 133 ? -4.763 -11.176 -25.359 1.00 94.00 133 GLY A O 1
ATOM 1005 N N . THR A 1 134 ? -4.227 -11.065 -23.183 1.00 95.19 134 THR A N 1
ATOM 1006 C CA . THR A 1 134 ? -3.267 -9.961 -23.341 1.00 95.19 134 THR A CA 1
ATOM 1007 C C . THR A 1 134 ? -1.949 -10.458 -23.938 1.00 95.19 134 THR A C 1
ATOM 1009 O O . THR A 1 134 ? -1.358 -11.425 -23.464 1.00 95.19 134 THR A O 1
ATOM 1012 N N . LYS A 1 135 ? -1.445 -9.775 -24.973 1.00 95.50 135 LYS A N 1
ATOM 1013 C CA . LYS A 1 135 ? -0.110 -10.033 -25.536 1.00 95.50 135 LYS A CA 1
ATOM 1014 C C . LYS A 1 135 ? 0.909 -9.072 -24.929 1.00 95.50 135 LYS A C 1
ATOM 1016 O O . LYS A 1 135 ? 0.716 -7.862 -24.998 1.00 95.50 135 LYS A O 1
ATOM 1021 N N . ALA A 1 136 ? 2.006 -9.608 -24.400 1.00 94.12 136 ALA A N 1
ATOM 1022 C CA . ALA A 1 136 ? 3.127 -8.829 -23.883 1.00 94.12 136 ALA A CA 1
ATOM 1023 C C . ALA A 1 136 ? 4.337 -8.922 -24.826 1.00 94.12 136 ALA A C 1
ATOM 1025 O O . ALA A 1 136 ? 4.765 -10.016 -25.196 1.00 94.12 136 ALA A O 1
ATOM 1026 N N . CYS A 1 137 ? 4.908 -7.774 -25.187 1.00 96.00 137 CYS A N 1
ATOM 1027 C CA . CYS A 1 137 ? 6.099 -7.671 -26.030 1.00 96.00 137 CYS A CA 1
ATOM 1028 C C . CYS A 1 137 ? 7.209 -6.939 -25.266 1.00 96.00 137 CYS A C 1
ATOM 1030 O O . CYS A 1 137 ? 6.937 -5.989 -24.535 1.00 96.00 137 CYS A O 1
ATOM 1032 N N . LYS A 1 138 ? 8.467 -7.355 -25.454 1.00 96.31 138 LYS A N 1
ATOM 1033 C CA . LYS A 1 138 ? 9.649 -6.635 -24.958 1.00 96.31 138 LYS A CA 1
ATOM 1034 C C . LYS A 1 138 ? 10.568 -6.319 -26.128 1.00 96.31 138 LYS A C 1
ATOM 1036 O O . LYS A 1 138 ? 10.942 -7.227 -26.865 1.00 96.31 138 LYS A O 1
ATOM 1041 N N . PHE A 1 139 ? 10.951 -5.055 -26.250 1.00 96.62 139 PHE A N 1
ATOM 1042 C CA . PHE A 1 139 ? 11.849 -4.566 -27.290 1.00 96.62 139 PHE A CA 1
ATOM 1043 C C . PHE A 1 139 ? 13.141 -4.078 -26.639 1.00 96.62 139 PHE A C 1
ATOM 1045 O O . PHE A 1 139 ? 13.103 -3.298 -25.689 1.00 96.62 139 PHE A O 1
ATOM 1052 N N . TRP A 1 140 ? 14.276 -4.565 -27.135 1.00 96.56 140 TRP A N 1
ATOM 1053 C CA . TRP A 1 140 ? 15.603 -4.153 -26.689 1.00 96.56 140 TRP A CA 1
ATOM 1054 C C . TRP A 1 140 ? 16.248 -3.360 -27.819 1.00 96.56 140 TRP A C 1
ATOM 1056 O O . TRP A 1 140 ? 16.496 -3.920 -28.883 1.00 96.56 140 TRP A O 1
ATOM 1066 N N . GLY A 1 141 ? 16.486 -2.072 -27.581 1.00 94.69 141 GLY A N 1
ATOM 1067 C CA . GLY A 1 141 ? 17.092 -1.156 -28.544 1.00 94.69 141 GLY A CA 1
ATOM 1068 C C . GLY A 1 141 ? 18.316 -0.449 -27.974 1.00 94.69 141 GLY A C 1
ATOM 1069 O O . GLY A 1 141 ? 18.565 -0.455 -26.766 1.00 94.69 141 GLY A O 1
ATOM 1070 N N . VAL A 1 142 ? 19.079 0.171 -28.862 1.00 96.81 142 VAL A N 1
ATOM 1071 C CA . VAL A 1 142 ? 20.206 1.054 -28.553 1.00 96.81 142 VAL A CA 1
ATOM 1072 C C . VAL A 1 142 ? 19.721 2.505 -28.480 1.00 96.81 142 VAL A C 1
ATOM 1074 O O . VAL A 1 142 ? 18.738 2.896 -29.106 1.00 96.81 142 VAL A O 1
ATOM 1077 N N . GLY A 1 143 ? 20.419 3.345 -27.710 1.00 96.88 143 GLY A N 1
ATOM 1078 C CA . GLY A 1 143 ? 20.114 4.773 -27.642 1.00 96.88 143 GLY A CA 1
ATOM 1079 C C . GLY A 1 143 ? 20.116 5.422 -29.032 1.00 96.88 143 GLY A C 1
ATOM 1080 O O . GLY A 1 143 ? 21.142 5.438 -29.704 1.00 96.88 143 GLY A O 1
ATOM 1081 N N . SER A 1 144 ? 18.981 6.008 -29.419 1.00 94.06 144 SER A N 1
ATOM 1082 C CA . SER A 1 144 ? 18.752 6.671 -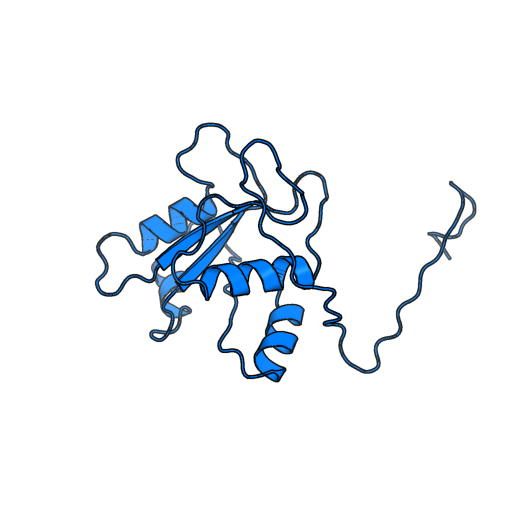30.716 1.00 94.06 144 SER A CA 1
ATOM 1083 C C . SER A 1 144 ? 18.662 5.754 -31.949 1.00 94.06 144 SER A C 1
ATOM 1085 O O . SER A 1 144 ? 18.815 6.244 -33.064 1.00 94.06 144 SER A O 1
ATOM 1087 N N . ASP A 1 145 ? 18.380 4.454 -31.793 1.00 96.69 145 ASP A N 1
ATOM 1088 C CA . ASP A 1 145 ? 18.228 3.521 -32.930 1.00 96.69 145 ASP A CA 1
ATOM 1089 C C . ASP A 1 145 ? 16.821 3.485 -33.564 1.00 96.69 145 ASP A C 1
ATOM 1091 O O . ASP A 1 145 ? 16.620 2.840 -34.590 1.00 96.69 145 ASP A O 1
ATOM 1095 N N . GLY A 1 146 ? 15.851 4.181 -32.964 1.00 96.69 146 GLY A N 1
ATOM 1096 C CA . GLY A 1 146 ? 14.458 4.234 -33.417 1.00 96.69 146 GLY A CA 1
ATOM 1097 C C . GLY A 1 146 ? 13.503 3.246 -32.734 1.00 96.69 146 GLY A C 1
ATOM 1098 O O . GLY A 1 146 ? 12.296 3.412 -32.883 1.00 96.69 146 GLY A O 1
ATOM 1099 N N . THR A 1 147 ? 13.985 2.298 -31.919 1.00 97.38 147 THR A N 1
ATOM 1100 C CA . THR A 1 147 ? 13.162 1.238 -31.289 1.00 97.38 147 THR A CA 1
ATOM 1101 C C . THR A 1 147 ? 12.039 1.774 -30.397 1.00 97.38 147 THR A C 1
ATOM 1103 O O . THR A 1 147 ? 10.977 1.174 -30.323 1.00 97.38 147 THR A O 1
ATOM 1106 N N . VAL A 1 148 ? 12.253 2.901 -29.710 1.00 95.06 148 VAL A N 1
ATOM 1107 C CA . VAL A 1 148 ? 11.228 3.518 -28.841 1.00 95.06 148 VAL A CA 1
ATOM 1108 C C . VAL A 1 148 ? 10.157 4.267 -29.647 1.00 95.06 148 VAL A C 1
ATOM 1110 O O . VAL A 1 148 ? 9.046 4.446 -29.159 1.00 95.06 148 VAL A O 1
ATOM 1113 N N . GLY A 1 149 ? 10.499 4.753 -30.845 1.00 94.88 149 GLY A N 1
ATOM 1114 C CA . GLY A 1 149 ? 9.601 5.567 -31.668 1.00 94.88 149 GLY A CA 1
ATOM 1115 C C . GLY A 1 149 ? 8.778 4.782 -32.692 1.00 94.88 149 GLY A C 1
ATOM 1116 O O . GLY A 1 149 ? 7.775 5.316 -33.161 1.00 94.88 149 GLY A O 1
ATOM 1117 N N . ALA A 1 150 ? 9.218 3.574 -33.056 1.00 92.94 150 ALA A N 1
ATOM 1118 C CA . ALA A 1 150 ? 8.536 2.666 -33.982 1.00 92.94 150 ALA A CA 1
ATOM 1119 C C . ALA A 1 150 ? 7.351 1.950 -33.317 1.00 92.94 150 ALA A C 1
ATOM 1121 O O . ALA A 1 150 ? 6.324 1.779 -34.011 1.00 92.94 150 ALA A O 1
#

InterPro domains:
  IPR009014 Transketolase C-terminal/Pyruvate-ferredoxin oxidoreductase domain II [G3DSA:3.40.50.920] (1-131)
  IPR009014 Transketolase C-terminal/Pyruvate-ferredoxin oxidoreductase domain II [SSF52922] (1-131)
  IPR033412 Pyruvate:ferredoxin oxidoreductase, core domain II [PF17147] (2-92)
  IPR050722 Pyruvate:ferredoxin/flavodoxin oxidoreductase [PTHR32154] (1-150)

Secondary structure (DSSP, 8-state):
-HHHHHHHHHTT-----------SS--HHHHHHHS-TT--EEEEEES---TTSSS-HHHHHHHHHHTT-TTPPEEEEEE--GGG----HHHHHHHHHHHHSSSPPSSEESSS--TTT--BPPP-S----PPTT---------TTSSTTT-

Solvent-accessible surface area (backbone atoms only — not comparable to full-atom values): 9650 Å² total; per-residue (Å²): 102,68,53,38,37,56,46,43,41,76,73,69,46,95,74,82,84,86,83,85,80,63,74,76,82,66,55,57,70,63,55,55,73,70,53,62,91,83,56,59,58,46,79,35,79,31,76,65,84,61,87,91,54,98,61,48,74,64,38,48,52,55,51,58,67,42,59,94,46,83,85,54,46,52,75,32,32,31,32,36,44,62,94,76,43,66,71,52,47,30,47,51,50,29,54,54,52,36,63,69,42,97,74,53,69,57,72,25,32,43,78,55,87,41,90,82,83,63,35,36,57,70,67,85,64,86,55,88,47,75,64,90,90,68,84,88,85,85,87,89,69,60,94,90,70,50,65,90,80,111

Sequence (150 aa):
AEETIDYLTSKGEKVGVVKVRLYRPFSTERLLKVIPATVKSIAVLDRTKEPGSIGEPLYLDIKSAFYGRENAPVIVGGRYGLGSKDPNPAHIASVYANLASENPKDGFTIGIVDDVTNTSLEISGDIDATPEGTKACKFWGVGSDGTVGA

Nearest PDB structures (foldseek):
  6cin-assembly3_F  TM=9.870E-01  e=3.483E-16  Moorella thermoacetica ATCC 39073
  6cin-assembly2_D  TM=9.861E-01  e=3.974E-16  Moorella thermoacetica ATCC 39073
  6ciq-assembly2_C  TM=9.768E-01  e=4.533E-16  Moorella thermoacetica ATCC 39073
  6cio-assembly2_C  TM=9.874E-01  e=9.358E-16  Moorella thermoacetica ATCC 39073
  6cin-assembly1_A  TM=9.880E-01  e=1.218E-15  Moorella thermoacetica ATCC 39073

Organism: Clostridium perfringens (NCBI:txid1502)